Protein AF-A0A7R9QGQ4-F1 (afdb_monomer_lite)

InterPro domains:
  IPR000536 Nuclear hormone receptor, ligand-binding domain [PS51843] (45-162)
  IPR035500 Nuclear hormone receptor-like domain superfamily [G3DSA:1.10.565.10] (39-141)
  IPR035500 Nuclear hormone receptor-like domain superfamily [SSF48508] (63-158)

Radius of gyration: 20.24 Å; chains: 1; bounding box: 54×37×53 Å

pLDDT: mean 76.8, std 21.7, range [33.09, 97.38]

Sequence (162 aa):
MIAELENYSTFKSNAKSEDNNSLSDNMTIIPIFRELNDYNGLNELESNRINELMSASHVFSAQLTQNTRHIKSLEEWMRHSVELNEKSIKDMASFITKLNGFTNICPDDQLALFKYGYNELTCIYYCKYYIRESDCFLVPLLKAIILFNPNRPNLSHKLNVK

Secondary structure (DSSP, 8-state):
--TTSGGGSSTTS------------------S---GGG-SS--HHHHHHHHHHHHHHGGGGS-----GGG--SHHHHHHHHHHHHHHHHHHHHHHHHT-HHHHTS-HHHHHHHHHHHHHHHHHHHHHTTT-TT--TTHHHHHHHHHHT-TT-TT-S-GGG--

Organism: NCBI:txid334625

Structure (mmCIF, N/CA/C/O backbone):
data_AF-A0A7R9QGQ4-F1
#
_entry.id   AF-A0A7R9QGQ4-F1
#
loop_
_atom_site.group_PDB
_atom_site.id
_atom_site.type_symbol
_atom_site.label_atom_id
_atom_site.label_alt_id
_atom_site.label_comp_id
_atom_site.label_asym_id
_atom_site.label_entity_id
_atom_site.label_seq_id
_ato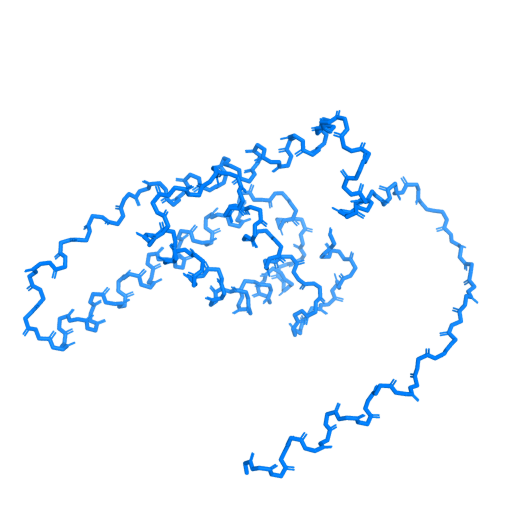m_site.pdbx_PDB_ins_code
_atom_site.Cartn_x
_atom_site.Cartn_y
_atom_site.Cartn_z
_atom_site.occupancy
_atom_site.B_iso_or_equiv
_atom_site.auth_seq_id
_atom_site.auth_comp_id
_atom_site.auth_asym_id
_atom_site.auth_atom_id
_atom_site.pdbx_PDB_model_num
ATOM 1 N N . MET A 1 1 ? -21.445 0.508 -23.584 1.00 43.88 1 MET A N 1
ATOM 2 C CA . MET A 1 1 ? -20.403 1.172 -22.771 1.00 43.88 1 MET A CA 1
ATOM 3 C C . MET A 1 1 ? -20.750 2.599 -22.343 1.00 43.88 1 MET A C 1
ATOM 5 O O . MET A 1 1 ? -20.309 2.986 -21.277 1.00 43.88 1 MET A O 1
ATOM 9 N N . ILE A 1 2 ? -21.559 3.371 -23.088 1.00 39.88 2 ILE A N 1
ATOM 10 C CA . ILE A 1 2 ? -22.099 4.663 -22.596 1.00 39.88 2 ILE A CA 1
ATOM 11 C C . ILE A 1 2 ? -23.420 4.477 -21.809 1.00 39.88 2 ILE A C 1
ATOM 13 O O . ILE A 1 2 ? -23.728 5.266 -20.929 1.00 39.88 2 ILE A O 1
ATOM 17 N N . ALA A 1 3 ? -24.140 3.368 -22.019 1.00 40.41 3 ALA A N 1
ATOM 18 C CA . ALA A 1 3 ? -25.407 3.065 -21.338 1.00 40.41 3 ALA A CA 1
ATOM 19 C C . ALA A 1 3 ? -25.284 2.520 -19.892 1.00 40.41 3 ALA A C 1
ATOM 21 O O . ALA A 1 3 ? -26.296 2.298 -19.242 1.00 40.41 3 ALA A O 1
ATOM 22 N N . GLU A 1 4 ? -24.072 2.304 -19.367 1.00 40.97 4 GLU A N 1
ATOM 23 C CA . GLU A 1 4 ? -23.862 1.819 -17.985 1.00 40.97 4 GLU A CA 1
ATOM 24 C C . GLU A 1 4 ? -23.568 2.949 -16.982 1.00 40.97 4 GLU A C 1
ATOM 26 O O . GLU A 1 4 ? -23.523 2.708 -15.778 1.00 40.97 4 GLU A O 1
ATOM 31 N N . LEU A 1 5 ? -23.418 4.196 -17.447 1.00 36.28 5 LEU A N 1
ATOM 32 C CA . LEU A 1 5 ? -23.108 5.348 -16.590 1.00 36.28 5 LEU A CA 1
ATOM 33 C C . LEU A 1 5 ? -24.348 6.087 -16.059 1.00 36.28 5 LEU A C 1
ATOM 35 O O . LEU A 1 5 ? -24.228 6.877 -15.125 1.00 36.28 5 LEU A O 1
ATOM 39 N N . GLU A 1 6 ? -25.545 5.808 -16.582 1.00 35.97 6 GLU A N 1
ATOM 40 C CA . GLU A 1 6 ? -26.780 6.484 -16.148 1.00 35.97 6 GLU A CA 1
ATOM 41 C C . GLU A 1 6 ? -27.438 5.847 -14.911 1.00 35.97 6 GLU A C 1
ATOM 43 O O . GLU A 1 6 ? -28.290 6.468 -14.284 1.00 35.97 6 GLU A O 1
ATOM 48 N N . ASN A 1 7 ? -26.991 4.661 -14.480 1.00 40.44 7 ASN A N 1
ATOM 49 C CA . ASN A 1 7 ? -27.574 3.948 -13.334 1.00 40.44 7 ASN A CA 1
ATOM 50 C C . ASN A 1 7 ? -26.947 4.312 -11.970 1.00 40.44 7 ASN A C 1
ATOM 52 O O . ASN A 1 7 ? -27.388 3.830 -10.929 1.00 40.44 7 ASN A O 1
ATOM 56 N N . TYR A 1 8 ? -25.917 5.167 -11.947 1.00 33.09 8 TYR A N 1
ATOM 57 C CA . TYR A 1 8 ? -25.214 5.551 -10.712 1.00 33.09 8 TYR A CA 1
ATOM 58 C C . TYR A 1 8 ? -25.838 6.761 -9.990 1.00 33.09 8 TYR A C 1
ATOM 60 O O . TYR A 1 8 ? -25.501 7.044 -8.840 1.00 33.09 8 TYR A O 1
ATOM 68 N N . SER A 1 9 ? -26.760 7.482 -10.636 1.00 35.00 9 SER A N 1
ATOM 69 C CA . SER A 1 9 ? -27.374 8.706 -10.098 1.00 35.00 9 SER A CA 1
ATOM 70 C C . SER A 1 9 ? -28.607 8.447 -9.219 1.00 35.00 9 SER A C 1
ATOM 72 O O . SER A 1 9 ? -29.001 9.320 -8.448 1.00 35.00 9 SER A O 1
ATOM 74 N N . THR A 1 10 ? -29.185 7.242 -9.260 1.00 37.56 10 THR A N 1
ATOM 75 C CA . THR A 1 10 ? -30.448 6.916 -8.568 1.00 37.56 10 THR A CA 1
ATOM 76 C C . THR A 1 10 ? -30.262 6.302 -7.175 1.00 37.56 10 THR A C 1
ATOM 78 O O . THR A 1 10 ? -31.231 6.139 -6.440 1.00 37.56 10 THR A O 1
ATOM 81 N N . PHE A 1 11 ? -29.028 6.000 -6.755 1.00 34.91 11 PHE A N 1
ATOM 82 C CA . PHE A 1 11 ? -28.768 5.327 -5.470 1.00 34.91 11 PHE A CA 1
ATOM 83 C C . PHE A 1 11 ? -28.645 6.280 -4.265 1.00 34.91 11 PHE A C 1
ATOM 85 O O . PHE A 1 11 ? -28.412 5.844 -3.141 1.00 34.91 11 PHE A O 1
ATOM 92 N N . LYS A 1 12 ? -28.788 7.597 -4.472 1.00 35.69 12 LYS A N 1
ATOM 93 C CA . LYS A 1 12 ? -28.487 8.609 -3.444 1.00 35.69 12 LYS A CA 1
ATOM 94 C C . LYS A 1 12 ? -29.690 9.144 -2.664 1.00 35.69 12 LYS A C 1
ATOM 96 O O . LYS A 1 12 ? -29.528 10.088 -1.898 1.00 35.69 12 LYS A O 1
ATOM 101 N N . SER A 1 13 ? -30.878 8.561 -2.813 1.00 40.88 13 SER A N 1
ATOM 102 C CA . SER A 1 13 ? -32.097 9.110 -2.206 1.00 40.88 13 SER A CA 1
ATOM 103 C C . SER A 1 13 ? -32.923 8.096 -1.422 1.00 40.88 13 SER A C 1
ATOM 105 O O . SER A 1 13 ? -34.133 8.091 -1.585 1.00 40.88 13 SER A O 1
ATOM 107 N N . ASN A 1 14 ? -32.305 7.247 -0.593 1.00 38.66 14 ASN A N 1
ATOM 108 C CA . ASN A 1 14 ? -33.003 6.526 0.483 1.00 38.66 14 ASN A CA 1
ATOM 109 C C . ASN A 1 14 ? -32.007 6.007 1.534 1.00 38.66 14 ASN A C 1
ATOM 111 O O . ASN A 1 14 ? -31.660 4.833 1.562 1.00 38.66 14 ASN A O 1
ATOM 115 N N . ALA A 1 15 ? -31.542 6.897 2.410 1.00 36.78 15 ALA A N 1
ATOM 116 C CA . ALA A 1 15 ? -30.936 6.517 3.684 1.00 36.78 15 ALA A CA 1
ATOM 117 C C . ALA A 1 15 ? -31.512 7.433 4.770 1.00 36.78 15 ALA A C 1
ATOM 119 O O . ALA A 1 15 ? -30.923 8.439 5.161 1.00 36.78 15 ALA A O 1
ATOM 120 N N . LYS A 1 16 ? -32.742 7.112 5.170 1.00 43.19 16 LYS A N 1
ATOM 121 C CA . LYS A 1 16 ? -33.341 7.524 6.439 1.00 43.19 16 LYS A CA 1
ATOM 122 C C . LYS A 1 16 ? -33.464 6.285 7.320 1.00 43.19 16 LYS A C 1
ATOM 124 O O . LYS A 1 16 ? -33.671 5.200 6.785 1.00 43.19 16 LYS A O 1
ATOM 129 N N . SER A 1 17 ? -33.497 6.557 8.625 1.00 42.31 17 SER A N 1
ATOM 130 C CA . SER A 1 17 ? -33.750 5.642 9.747 1.00 42.31 17 SER A CA 1
ATOM 131 C C . SER A 1 17 ? -32.501 4.860 10.184 1.00 42.31 17 SER A C 1
ATOM 133 O O . SER A 1 17 ? -31.687 4.472 9.357 1.00 42.31 17 SER A O 1
ATOM 135 N N . GLU A 1 18 ? -32.220 4.655 11.468 1.00 40.00 18 GLU A N 1
ATOM 136 C CA . GLU A 1 18 ? -32.918 4.978 12.715 1.00 40.00 18 GLU A CA 1
ATOM 137 C C . GLU A 1 18 ? -31.895 4.788 13.844 1.00 40.00 18 GLU A C 1
ATOM 139 O O . GLU A 1 18 ? -31.122 3.828 13.830 1.00 40.00 18 GLU A O 1
ATOM 144 N N . ASP A 1 19 ? -31.902 5.693 14.819 1.00 48.94 19 ASP A N 1
ATOM 145 C CA . ASP A 1 19 ? -31.322 5.445 16.136 1.00 48.94 19 ASP A CA 1
ATOM 146 C C . ASP A 1 19 ? -32.118 4.347 16.849 1.00 48.94 19 ASP A C 1
ATOM 148 O O . ASP A 1 19 ? -33.346 4.356 16.775 1.00 48.94 19 ASP A O 1
ATOM 152 N N . ASN A 1 20 ? -31.428 3.451 17.572 1.00 44.38 20 ASN A N 1
ATOM 153 C CA . ASN A 1 20 ? -31.806 3.006 18.924 1.00 44.38 20 ASN A CA 1
ATOM 154 C C . ASN A 1 20 ? -30.751 2.062 19.551 1.00 44.38 20 ASN A C 1
ATOM 156 O O . ASN A 1 20 ? -30.585 0.927 19.116 1.00 44.38 20 ASN A O 1
ATOM 160 N N . ASN A 1 21 ? -30.104 2.570 20.612 1.00 47.44 21 ASN A N 1
ATOM 161 C CA . ASN A 1 21 ? -29.659 1.929 21.869 1.00 47.44 21 ASN A CA 1
ATOM 162 C C . ASN A 1 21 ? -29.023 0.521 21.840 1.00 47.44 21 ASN A C 1
ATOM 164 O O . ASN A 1 21 ? -29.660 -0.470 21.515 1.00 47.44 21 ASN A O 1
ATOM 168 N N . SER A 1 22 ? -27.737 0.361 22.169 1.00 53.28 22 SER A N 1
ATOM 169 C CA . SER A 1 22 ? -27.048 0.505 23.474 1.00 53.28 22 SER A CA 1
ATOM 170 C C . SER A 1 22 ? -26.739 -0.870 24.076 1.00 53.28 22 SER A C 1
ATOM 172 O O . SER A 1 22 ? -27.608 -1.502 24.671 1.00 53.28 22 SER A O 1
ATOM 174 N N . LEU A 1 23 ? -25.477 -1.290 24.012 1.00 43.94 23 LEU A N 1
ATOM 175 C CA . LEU A 1 23 ? -24.876 -2.058 25.096 1.00 43.94 23 LEU A CA 1
ATOM 176 C C . LEU A 1 23 ? -23.383 -1.748 25.155 1.00 43.94 23 LEU A C 1
ATOM 178 O O . LEU A 1 23 ? -22.695 -1.688 24.141 1.00 43.94 23 LEU A O 1
ATOM 182 N N . SER A 1 24 ? -22.953 -1.458 26.374 1.00 51.38 24 SER A N 1
ATOM 183 C CA . SER A 1 24 ? -21.642 -0.978 26.763 1.00 51.38 24 SER A CA 1
ATOM 184 C C . SER A 1 24 ? -20.527 -1.945 26.389 1.00 51.38 24 SER A C 1
ATOM 186 O O . SER A 1 24 ? -20.507 -3.076 26.869 1.00 51.38 24 SER A O 1
ATOM 188 N N . ASP A 1 25 ? -19.531 -1.427 25.687 1.00 42.81 25 ASP A N 1
ATOM 189 C CA . ASP A 1 25 ? -18.150 -1.666 26.071 1.00 42.81 25 ASP A CA 1
ATOM 190 C C . ASP A 1 25 ? -17.379 -0.372 25.812 1.00 42.81 25 ASP A C 1
ATOM 192 O O . ASP A 1 25 ? -17.548 0.257 24.765 1.00 42.81 25 ASP A O 1
ATOM 196 N N . ASN A 1 26 ? -16.599 0.079 26.795 1.00 46.22 26 ASN A N 1
ATOM 197 C CA . ASN A 1 26 ? -15.843 1.335 26.761 1.00 46.22 26 ASN A CA 1
ATOM 198 C C . ASN A 1 26 ? -14.653 1.244 25.788 1.00 46.22 26 ASN A C 1
ATOM 200 O O . ASN A 1 26 ? -13.503 1.470 26.162 1.00 46.22 26 ASN A O 1
ATOM 204 N N . MET A 1 27 ? -14.905 0.919 24.521 1.00 38.47 27 MET A N 1
ATOM 205 C CA . MET A 1 27 ? -13.981 1.257 23.454 1.00 38.47 27 MET A CA 1
ATOM 206 C C . MET A 1 27 ? -14.138 2.746 23.203 1.00 38.47 27 MET A C 1
ATOM 208 O O . MET A 1 27 ? -15.086 3.193 22.561 1.00 38.47 27 MET A O 1
ATOM 212 N N . THR A 1 28 ? -13.210 3.531 23.740 1.00 40.78 28 THR A N 1
ATOM 213 C CA . THR A 1 28 ? -13.033 4.923 23.345 1.00 40.78 28 THR A CA 1
ATOM 214 C C . THR A 1 28 ? -12.695 4.918 21.857 1.00 40.78 28 THR A C 1
ATOM 216 O O . THR A 1 28 ? -11.539 4.755 21.471 1.00 40.78 28 THR A O 1
ATOM 219 N N . ILE A 1 29 ? -13.717 5.017 21.006 1.00 47.47 29 ILE A N 1
ATOM 220 C CA . ILE A 1 29 ? -13.551 5.176 19.565 1.00 47.47 29 ILE A CA 1
ATOM 221 C C . ILE A 1 29 ? -12.960 6.570 19.388 1.00 47.47 29 ILE A C 1
ATOM 223 O O . ILE A 1 29 ? -13.678 7.567 19.380 1.00 47.47 29 ILE A O 1
ATOM 227 N N . ILE A 1 30 ? -11.632 6.652 19.338 1.00 49.44 30 ILE A N 1
ATOM 228 C CA . ILE A 1 30 ? -10.938 7.897 19.035 1.00 49.44 30 ILE A CA 1
ATOM 229 C C . ILE A 1 30 ? -11.124 8.122 17.533 1.00 49.44 30 ILE A C 1
ATOM 231 O O . ILE A 1 30 ? -10.651 7.307 16.739 1.00 49.44 30 ILE A O 1
ATOM 235 N N . PRO A 1 31 ? -11.835 9.183 17.117 1.00 47.81 31 PRO A N 1
ATOM 236 C CA . PRO A 1 31 ? -12.007 9.466 15.704 1.00 47.81 31 PRO A CA 1
ATOM 237 C C . PRO A 1 31 ? -10.639 9.774 15.092 1.00 47.81 31 PRO A C 1
ATOM 239 O O . PRO A 1 31 ? -9.931 10.660 15.565 1.00 47.81 31 PRO A O 1
ATOM 242 N N . ILE A 1 32 ? -10.293 9.050 14.025 1.00 47.44 32 ILE A N 1
ATOM 243 C CA . ILE A 1 32 ? -9.041 9.211 13.260 1.00 47.44 32 ILE A CA 1
ATOM 244 C C . ILE A 1 32 ? -8.950 10.600 12.605 1.00 47.44 32 ILE A C 1
ATOM 246 O O . ILE A 1 32 ? -7.872 11.053 12.237 1.00 47.44 32 ILE A O 1
ATOM 250 N N . PHE A 1 33 ? -10.075 11.311 12.512 1.00 42.34 33 PHE A N 1
ATOM 251 C CA . PHE A 1 33 ? -10.161 12.650 11.948 1.00 42.34 33 PHE A CA 1
ATOM 252 C C . PHE A 1 33 ? -10.777 13.605 12.978 1.00 42.34 33 PHE A C 1
ATOM 254 O O . PHE A 1 33 ? -11.998 13.685 13.106 1.00 42.34 33 PHE A O 1
ATOM 261 N N . ARG A 1 34 ? -9.930 14.310 13.737 1.00 45.03 34 ARG A N 1
ATOM 262 C CA . ARG A 1 34 ? -10.321 15.520 14.481 1.00 45.03 34 ARG A CA 1
ATOM 263 C C . ARG A 1 34 ? -10.116 16.748 13.592 1.00 45.03 34 ARG A C 1
ATOM 265 O O . ARG A 1 34 ? -9.245 16.736 12.722 1.00 45.03 34 ARG A O 1
ATOM 272 N N . GLU A 1 35 ? -10.913 17.796 13.795 1.00 43.38 35 GLU A N 1
ATOM 273 C CA . GLU A 1 35 ? -10.720 19.077 13.107 1.00 43.38 35 GLU A CA 1
ATOM 274 C C . GLU A 1 35 ? -9.313 19.629 13.411 1.00 43.38 35 GLU A C 1
ATOM 276 O O . GLU A 1 35 ? -8.888 19.692 14.563 1.00 43.38 35 GLU A O 1
ATOM 281 N N . LEU A 1 36 ? -8.567 19.998 12.362 1.00 42.44 36 LEU A N 1
ATOM 282 C CA . LEU A 1 36 ? -7.125 20.302 12.404 1.00 42.44 36 LEU A CA 1
ATOM 283 C C . LEU A 1 36 ? -6.728 21.469 13.329 1.00 42.44 36 LEU A C 1
ATOM 285 O O . LEU A 1 36 ? -5.549 21.607 13.648 1.00 42.44 36 LEU A O 1
ATOM 289 N N . ASN A 1 37 ? -7.678 22.298 13.763 1.00 40.94 37 ASN A N 1
ATOM 290 C CA . ASN A 1 37 ? -7.399 23.510 14.536 1.00 40.94 37 ASN A CA 1
ATOM 291 C C . ASN A 1 37 ? -7.032 23.248 16.011 1.00 40.94 37 ASN A C 1
ATOM 293 O O . ASN A 1 37 ? -6.484 24.144 16.646 1.00 40.94 37 ASN A O 1
ATOM 297 N N . ASP A 1 38 ? -7.259 22.033 16.528 1.00 48.47 38 ASP A N 1
ATOM 298 C CA . ASP A 1 38 ? -7.012 21.668 17.937 1.00 48.47 38 ASP A CA 1
ATOM 299 C C . ASP A 1 38 ? -5.768 20.774 18.156 1.00 48.47 38 ASP A C 1
ATOM 301 O O . ASP A 1 38 ? -5.555 20.242 19.251 1.00 48.47 38 ASP A O 1
ATOM 305 N N . TYR A 1 39 ? -4.917 20.574 17.140 1.00 55.72 39 TYR A N 1
ATOM 306 C CA . TYR A 1 39 ? -3.736 19.705 17.262 1.00 55.72 39 TYR A CA 1
ATOM 307 C C . TYR A 1 39 ? -2.582 20.383 18.029 1.00 55.72 39 TYR A C 1
ATOM 309 O O . TYR A 1 39 ? -1.625 20.889 17.443 1.00 55.72 39 TYR A O 1
ATOM 317 N N . ASN A 1 40 ? -2.615 20.317 19.364 1.00 62.56 40 ASN A N 1
ATOM 318 C CA . ASN A 1 40 ? -1.457 20.576 20.238 1.00 62.56 40 ASN A CA 1
ATOM 319 C C . ASN A 1 40 ? -0.451 19.402 20.208 1.00 62.56 40 ASN A C 1
ATOM 321 O O . ASN A 1 40 ? -0.066 18.860 21.244 1.00 62.56 40 ASN A O 1
ATOM 325 N N . GLY A 1 41 ? -0.035 18.991 19.009 1.00 79.06 41 GLY A N 1
ATOM 326 C CA . GLY A 1 41 ? 0.842 17.840 18.800 1.00 79.06 41 GLY A CA 1
ATOM 327 C C . GLY A 1 41 ? 0.127 16.486 18.856 1.00 79.06 41 GLY A C 1
ATOM 328 O O . GLY A 1 41 ? -1.075 16.392 19.089 1.00 79.06 41 GLY A O 1
ATOM 329 N N . LEU A 1 42 ? 0.894 15.430 18.583 1.00 82.56 42 LEU A N 1
ATOM 330 C CA . LEU A 1 42 ? 0.418 14.049 18.596 1.00 82.56 42 LEU A CA 1
ATOM 331 C C . LEU A 1 42 ? 0.336 13.545 20.036 1.00 82.56 42 LEU A C 1
ATOM 333 O O . LEU A 1 42 ? 1.275 13.727 20.815 1.00 82.56 42 LEU A O 1
ATOM 337 N N . ASN A 1 43 ? -0.746 12.855 20.383 1.00 88.69 43 ASN A N 1
ATOM 338 C CA . ASN A 1 43 ? -0.790 12.112 21.638 1.00 88.69 43 ASN A CA 1
ATOM 339 C C . ASN A 1 43 ? 0.123 10.868 21.575 1.00 88.69 43 ASN A C 1
ATOM 341 O O . ASN A 1 43 ? 0.691 10.527 20.533 1.00 88.69 43 ASN A O 1
ATOM 345 N N . GLU A 1 44 ? 0.283 10.179 22.706 1.00 89.38 44 GLU A N 1
ATOM 346 C CA . GLU A 1 44 ? 1.158 9.004 22.806 1.00 89.38 44 GLU A CA 1
ATOM 347 C C . GLU A 1 44 ? 0.742 7.882 21.842 1.00 89.38 44 GLU A C 1
ATOM 349 O O . GLU A 1 44 ? 1.584 7.304 21.155 1.00 89.38 44 GLU A O 1
ATOM 354 N N . LEU A 1 45 ? -0.561 7.610 21.729 1.00 89.62 45 LEU A N 1
ATOM 355 C CA . LEU A 1 45 ? -1.081 6.582 20.831 1.00 89.62 45 LEU A CA 1
ATOM 356 C C . LEU A 1 45 ? -0.795 6.927 19.364 1.00 89.62 45 LEU A C 1
ATOM 358 O O . LEU A 1 45 ? -0.295 6.082 18.626 1.00 89.62 45 LEU A O 1
ATOM 362 N N . GLU A 1 46 ? -1.077 8.159 18.943 1.00 88.69 46 GLU A N 1
ATOM 363 C CA . GLU A 1 46 ? -0.813 8.638 17.580 1.00 88.69 46 GLU A CA 1
ATOM 364 C C . GLU A 1 46 ? 0.681 8.596 17.247 1.00 88.69 46 GLU A C 1
ATOM 366 O O . GLU A 1 46 ? 1.068 8.119 16.180 1.00 88.69 46 GLU A O 1
ATOM 371 N N . SER A 1 47 ? 1.526 9.021 18.189 1.00 89.00 47 SER A N 1
ATOM 372 C CA . SER A 1 47 ? 2.985 8.953 18.061 1.00 89.00 47 SER A CA 1
ATOM 373 C C . SER A 1 47 ? 3.460 7.510 17.894 1.00 89.00 47 SER A C 1
ATOM 375 O O . SER A 1 47 ? 4.270 7.219 17.013 1.00 89.00 47 SER A O 1
ATOM 377 N N . ASN A 1 48 ? 2.906 6.580 18.675 1.00 90.38 48 ASN A N 1
ATOM 378 C CA . ASN A 1 48 ? 3.208 5.155 18.560 1.00 90.38 48 ASN A CA 1
ATOM 379 C C . ASN A 1 48 ? 2.770 4.581 17.205 1.00 90.38 48 ASN A C 1
ATOM 381 O O . ASN A 1 48 ? 3.528 3.826 16.597 1.00 90.38 48 ASN A O 1
ATOM 385 N N . ARG A 1 49 ? 1.601 4.979 16.684 1.00 91.62 49 ARG A N 1
ATOM 386 C CA . ARG A 1 49 ? 1.125 4.564 15.350 1.00 91.62 49 ARG A CA 1
ATOM 387 C C . ARG A 1 49 ? 1.983 5.114 14.220 1.00 91.62 49 ARG A C 1
ATOM 389 O O . ARG A 1 49 ? 2.289 4.391 13.275 1.00 91.62 49 ARG A O 1
ATOM 396 N N . ILE A 1 50 ? 2.412 6.368 14.317 1.00 90.44 50 ILE A N 1
ATOM 397 C CA . ILE A 1 50 ? 3.318 6.958 13.329 1.00 90.44 50 ILE A CA 1
ATOM 398 C C . ILE A 1 50 ? 4.678 6.258 13.379 1.00 90.44 50 ILE A C 1
ATOM 400 O O . ILE A 1 50 ? 5.193 5.871 12.333 1.00 90.44 50 ILE A O 1
ATOM 404 N N . ASN A 1 51 ? 5.227 6.006 14.568 1.00 89.50 51 ASN A N 1
ATOM 405 C CA . ASN A 1 51 ? 6.484 5.270 14.722 1.00 89.50 51 ASN A CA 1
ATOM 406 C C . ASN A 1 51 ? 6.396 3.844 14.159 1.00 89.50 51 ASN A C 1
ATOM 408 O O . ASN A 1 51 ? 7.311 3.397 13.467 1.00 89.50 51 ASN A O 1
ATOM 412 N N . GLU A 1 52 ? 5.283 3.149 14.397 1.00 94.25 52 GLU A N 1
ATOM 413 C CA . GLU A 1 52 ? 4.978 1.848 13.797 1.00 94.25 52 GLU A CA 1
ATOM 414 C C . GLU A 1 52 ? 4.978 1.924 12.261 1.00 94.25 52 GLU A C 1
ATOM 416 O O . GLU A 1 52 ? 5.692 1.162 11.607 1.00 94.25 52 GLU A O 1
ATOM 421 N N . LEU A 1 53 ? 4.249 2.880 11.674 1.00 92.44 53 LEU A N 1
ATOM 422 C CA . LEU A 1 53 ? 4.177 3.073 10.220 1.00 92.44 53 LEU A CA 1
ATOM 423 C C . LEU A 1 53 ? 5.533 3.413 9.596 1.00 92.44 53 LEU A C 1
ATOM 425 O O . LEU A 1 53 ? 5.872 2.902 8.522 1.00 92.44 53 LEU A O 1
ATOM 429 N N . MET A 1 54 ? 6.314 4.264 10.260 1.00 89.62 54 MET A N 1
ATOM 430 C CA . MET A 1 54 ? 7.664 4.630 9.834 1.00 89.62 54 MET A CA 1
ATOM 431 C C . MET A 1 54 ? 8.592 3.414 9.876 1.00 89.62 54 MET A C 1
ATOM 433 O O . MET A 1 54 ? 9.254 3.108 8.882 1.00 89.62 54 MET A O 1
ATOM 437 N N . SER A 1 55 ? 8.560 2.666 10.983 1.00 91.69 55 SER A N 1
ATOM 438 C CA . SER A 1 55 ? 9.324 1.430 11.163 1.00 91.69 55 SER A CA 1
ATOM 439 C C . SER A 1 55 ? 8.983 0.387 10.093 1.00 91.69 55 SER A C 1
ATOM 441 O O . SER A 1 55 ? 9.867 -0.161 9.425 1.00 91.69 55 SER A O 1
ATOM 443 N N . ALA A 1 56 ? 7.688 0.166 9.853 1.00 93.81 56 ALA A N 1
ATOM 444 C CA . ALA A 1 56 ? 7.202 -0.730 8.813 1.00 93.81 56 ALA A CA 1
ATOM 445 C C . ALA A 1 56 ? 7.658 -0.277 7.420 1.00 93.81 56 ALA A C 1
ATOM 447 O O . ALA A 1 56 ? 8.093 -1.096 6.611 1.00 93.81 56 ALA A O 1
ATOM 448 N N . SER A 1 57 ? 7.633 1.029 7.145 1.00 90.75 57 SER A N 1
ATOM 449 C CA . SER A 1 57 ? 7.997 1.593 5.840 1.00 90.75 57 SER A CA 1
ATOM 450 C C . SER A 1 57 ? 9.470 1.419 5.471 1.00 90.75 57 SER A C 1
ATOM 452 O O . SER A 1 57 ? 9.806 1.513 4.287 1.00 90.75 57 SER A O 1
ATOM 454 N N . HIS A 1 58 ? 10.352 1.103 6.424 1.00 89.75 58 HIS A N 1
ATOM 455 C CA . HIS A 1 58 ? 11.751 0.799 6.119 1.00 89.75 58 HIS A CA 1
ATOM 456 C C . HIS A 1 58 ? 11.936 -0.440 5.238 1.00 89.75 58 HIS A C 1
ATOM 458 O O . HIS A 1 58 ? 12.988 -0.560 4.614 1.00 89.75 58 HIS A O 1
ATOM 464 N N . VAL A 1 59 ? 10.939 -1.320 5.081 1.00 90.06 59 VAL A N 1
ATOM 465 C CA . VAL A 1 59 ? 11.033 -2.422 4.096 1.00 90.06 59 VAL A CA 1
ATOM 466 C C . VAL A 1 59 ? 11.235 -1.906 2.666 1.00 90.06 59 VAL A C 1
ATOM 468 O 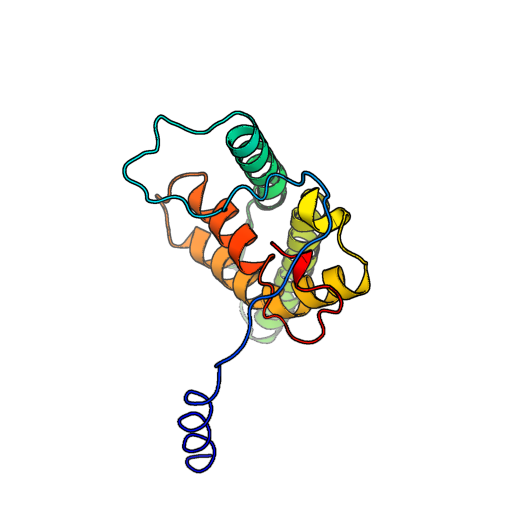O . VAL A 1 59 ? 11.876 -2.555 1.849 1.00 90.06 59 VAL A O 1
ATOM 471 N N . PHE A 1 60 ? 10.777 -0.682 2.392 1.00 85.62 60 PHE A N 1
ATOM 472 C CA . PHE A 1 60 ? 10.920 0.003 1.109 1.00 85.62 60 PHE A CA 1
ATOM 473 C C . PHE A 1 60 ? 12.220 0.816 0.983 1.00 85.62 60 PHE A C 1
ATOM 475 O O . PHE A 1 60 ? 12.389 1.545 0.007 1.00 85.62 60 PHE A O 1
ATOM 482 N N . SER A 1 61 ? 13.103 0.772 1.987 1.00 77.06 61 SER A N 1
ATOM 483 C CA . SER A 1 61 ? 14.366 1.529 1.992 1.00 77.06 61 SER A CA 1
ATOM 484 C C . SER A 1 61 ? 15.454 0.887 1.138 1.00 77.06 61 SER A C 1
ATOM 486 O O . SER A 1 61 ? 16.371 1.589 0.710 1.00 77.06 61 SER A O 1
ATOM 488 N N . ALA A 1 62 ? 15.332 -0.414 0.846 1.00 70.94 62 ALA A N 1
ATOM 489 C CA . ALA A 1 62 ? 16.156 -1.067 -0.155 1.00 70.94 62 ALA A CA 1
ATOM 490 C C . ALA A 1 62 ? 15.939 -0.332 -1.478 1.00 70.94 62 ALA A C 1
ATOM 492 O O . ALA A 1 62 ? 14.864 -0.413 -2.078 1.00 70.94 62 ALA A O 1
ATOM 493 N N . GLN A 1 63 ? 16.944 0.443 -1.891 1.00 63.94 63 GLN A N 1
ATOM 494 C CA . GLN A 1 63 ? 16.905 1.133 -3.164 1.00 63.94 63 GLN A CA 1
ATOM 495 C C . GLN A 1 63 ? 16.611 0.088 -4.234 1.00 63.94 63 GLN A C 1
ATOM 497 O O . GLN A 1 63 ? 17.318 -0.913 -4.355 1.00 63.94 63 GLN A O 1
ATOM 502 N N . LEU A 1 64 ? 15.567 0.337 -5.019 1.00 63.69 64 LEU A N 1
ATOM 503 C CA . LEU A 1 64 ? 15.487 -0.200 -6.361 1.00 63.69 64 LEU A CA 1
ATOM 504 C C . LEU A 1 64 ? 16.691 0.386 -7.108 1.00 63.69 64 LEU A C 1
ATOM 506 O O . LEU A 1 64 ? 16.590 1.438 -7.734 1.00 63.69 64 LEU A O 1
ATOM 510 N N . THR A 1 65 ? 17.861 -0.238 -6.968 1.00 60.50 65 THR A N 1
ATOM 511 C CA . THR A 1 65 ? 19.039 0.024 -7.791 1.00 60.50 65 THR A CA 1
ATOM 512 C C . THR A 1 65 ? 18.701 -0.475 -9.185 1.00 60.50 65 THR A C 1
ATOM 514 O O . THR A 1 65 ? 19.037 -1.576 -9.609 1.00 60.50 65 THR A O 1
ATOM 517 N N . GLN A 1 66 ? 17.917 0.339 -9.881 1.00 61.53 66 GLN A N 1
ATOM 518 C CA . GLN A 1 66 ? 17.477 0.090 -11.234 1.00 61.53 66 GLN A CA 1
ATOM 519 C C . GLN A 1 66 ? 18.679 0.260 -12.154 1.00 61.53 66 GLN A C 1
ATOM 521 O O . GLN A 1 66 ? 18.945 1.342 -12.675 1.00 61.53 66 GLN A O 1
ATOM 526 N N . ASN A 1 67 ? 19.380 -0.838 -12.421 1.00 62.75 67 ASN A N 1
ATOM 527 C CA . ASN A 1 67 ? 20.213 -0.956 -13.614 1.00 62.75 67 ASN A CA 1
ATOM 528 C C . ASN A 1 67 ? 19.322 -1.130 -14.860 1.00 62.75 67 ASN A C 1
ATOM 530 O O . ASN A 1 67 ? 19.546 -2.001 -15.693 1.00 62.75 67 ASN A O 1
ATOM 534 N N . THR A 1 68 ? 18.309 -0.270 -15.018 1.00 67.31 68 THR A N 1
ATOM 535 C CA . THR A 1 68 ? 17.429 -0.215 -16.198 1.00 67.31 68 THR A CA 1
ATOM 536 C C . THR A 1 68 ? 18.160 0.302 -17.437 1.00 67.31 68 THR A C 1
ATOM 538 O O . THR A 1 68 ? 17.654 0.183 -18.548 1.00 67.31 68 THR A O 1
ATOM 541 N N . ARG A 1 69 ? 19.390 0.813 -17.273 1.00 71.25 69 ARG A N 1
ATOM 542 C CA . ARG A 1 69 ? 20.251 1.358 -18.337 1.00 71.25 69 ARG A CA 1
ATOM 543 C C . ARG A 1 69 ? 20.660 0.343 -19.419 1.00 71.25 69 ARG A C 1
ATOM 545 O O . ARG A 1 69 ? 21.321 0.735 -20.375 1.00 71.25 69 ARG A O 1
ATOM 552 N N . HIS A 1 70 ? 20.291 -0.933 -19.289 1.00 81.81 70 HIS A N 1
ATOM 553 C CA . HIS A 1 70 ? 20.718 -2.005 -20.195 1.00 81.81 70 HIS A CA 1
ATOM 554 C C . HIS A 1 70 ? 19.582 -2.797 -20.855 1.00 81.81 70 HIS A C 1
ATOM 556 O O . HIS A 1 70 ? 19.875 -3.774 -21.536 1.00 81.81 70 HIS A O 1
ATOM 562 N N . ILE A 1 71 ? 18.320 -2.387 -20.698 1.00 89.75 71 ILE A N 1
ATOM 563 C CA . ILE A 1 71 ? 17.185 -3.062 -21.344 1.00 89.75 71 ILE A CA 1
ATOM 564 C C . ILE A 1 71 ? 17.166 -2.693 -22.835 1.00 89.75 71 ILE A C 1
ATOM 566 O O . ILE A 1 71 ? 17.014 -1.522 -23.185 1.00 89.75 71 ILE A O 1
ATOM 570 N N . LYS A 1 72 ? 17.341 -3.684 -23.714 1.00 94.56 72 LYS A N 1
ATOM 571 C CA . LYS A 1 72 ? 17.455 -3.524 -25.177 1.00 94.56 72 LYS A CA 1
ATOM 572 C C . LYS A 1 72 ? 16.238 -4.037 -25.941 1.00 94.56 72 LYS A C 1
ATOM 574 O O . LYS A 1 72 ? 16.087 -3.708 -27.115 1.00 94.56 72 LYS A O 1
ATOM 579 N N . SER A 1 73 ? 15.392 -4.849 -25.310 1.00 95.56 73 SER A N 1
ATOM 580 C CA . SER A 1 73 ? 14.221 -5.450 -25.955 1.00 95.56 73 SER A CA 1
ATOM 581 C C . SER A 1 73 ? 12.966 -5.397 -25.082 1.00 95.56 73 SER A C 1
ATOM 583 O O . SER A 1 73 ? 13.031 -5.251 -23.860 1.00 95.56 73 SER A O 1
ATOM 585 N N . LEU A 1 74 ? 11.802 -5.553 -25.723 1.00 93.00 74 LEU A N 1
ATOM 586 C CA . LEU A 1 74 ? 10.516 -5.671 -25.033 1.00 93.00 74 LEU A CA 1
ATOM 587 C C . LEU A 1 74 ? 10.470 -6.910 -24.125 1.00 93.00 74 LEU A C 1
ATOM 589 O O . LEU A 1 74 ? 9.903 -6.852 -23.040 1.00 93.00 74 LEU A O 1
ATOM 593 N N . GLU A 1 75 ? 11.078 -8.022 -24.544 1.00 95.44 75 GLU A N 1
ATOM 594 C CA . GLU A 1 75 ? 11.139 -9.250 -23.744 1.00 95.44 75 GLU A CA 1
ATOM 595 C C . GLU A 1 75 ? 11.951 -9.051 -22.456 1.00 95.44 75 GLU A C 1
ATOM 597 O O . GLU A 1 75 ? 11.508 -9.443 -21.375 1.00 95.44 75 GLU A O 1
ATOM 602 N N . GLU A 1 76 ? 13.117 -8.404 -22.551 1.00 93.06 76 GLU A N 1
ATOM 603 C CA . GLU A 1 76 ? 13.928 -8.043 -21.382 1.00 93.06 76 GLU A CA 1
ATOM 604 C C . GLU A 1 76 ? 13.164 -7.105 -20.444 1.00 93.06 76 GLU A C 1
ATOM 606 O O . GLU A 1 76 ? 13.186 -7.301 -19.228 1.00 93.06 76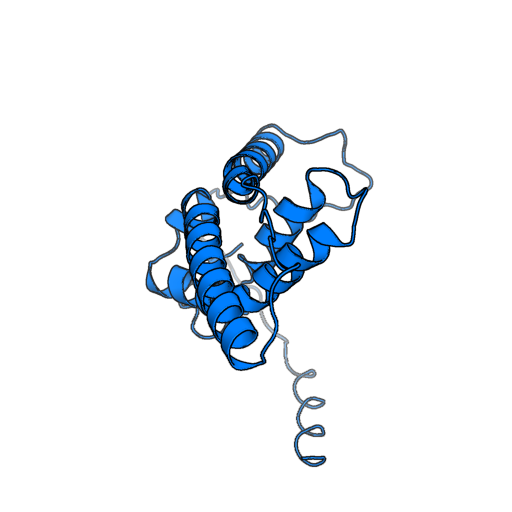 GLU A O 1
ATOM 611 N N . TRP A 1 77 ? 12.438 -6.130 -21.003 1.00 90.69 77 TRP A N 1
ATOM 612 C CA . TRP A 1 77 ? 11.588 -5.232 -20.226 1.00 90.69 77 TRP A CA 1
ATOM 613 C C . TRP A 1 77 ? 10.489 -5.993 -19.479 1.00 90.69 77 TRP A C 1
ATOM 615 O O . TRP A 1 77 ? 10.358 -5.827 -18.270 1.00 90.69 77 TRP A O 1
ATOM 625 N N . MET A 1 78 ? 9.749 -6.875 -20.161 1.00 93.00 78 MET A N 1
ATOM 626 C CA . MET A 1 78 ? 8.672 -7.661 -19.546 1.00 93.00 78 MET A CA 1
ATOM 627 C C . MET A 1 78 ? 9.189 -8.550 -18.414 1.00 93.00 78 MET A C 1
ATOM 629 O O . MET A 1 78 ? 8.587 -8.588 -17.342 1.00 93.00 78 MET A O 1
ATOM 633 N N . ARG A 1 79 ? 10.325 -9.227 -18.622 1.00 92.12 79 ARG A N 1
ATOM 634 C CA . ARG A 1 79 ? 10.970 -10.051 -17.589 1.00 92.12 79 ARG A CA 1
ATOM 635 C C . ARG A 1 79 ? 11.328 -9.217 -16.363 1.00 92.12 79 ARG A C 1
ATOM 637 O O . ARG A 1 79 ? 10.943 -9.567 -15.251 1.00 92.12 79 ARG A O 1
ATOM 644 N N . HIS A 1 80 ? 11.978 -8.076 -16.583 1.00 89.75 80 HIS A N 1
ATOM 645 C CA . HIS A 1 80 ? 12.335 -7.161 -15.507 1.00 89.75 80 HIS A CA 1
ATOM 646 C C . HIS A 1 80 ? 11.096 -6.624 -14.772 1.00 89.75 80 HIS A C 1
ATOM 648 O O . HIS A 1 80 ? 11.077 -6.560 -13.546 1.00 89.75 80 HIS A O 1
ATOM 654 N N . SER A 1 81 ? 10.022 -6.289 -15.493 1.00 89.00 81 SER A N 1
ATOM 655 C CA . SER A 1 81 ? 8.755 -5.860 -14.893 1.00 89.00 81 SER A CA 1
ATOM 656 C C . SER A 1 81 ? 8.124 -6.940 -14.013 1.00 89.00 81 SER A C 1
ATOM 658 O O . SER A 1 81 ? 7.585 -6.611 -12.958 1.00 89.00 81 SER A O 1
ATOM 660 N N . VAL A 1 82 ? 8.186 -8.217 -14.402 1.00 91.88 82 VAL A N 1
ATOM 661 C CA . VAL A 1 82 ? 7.690 -9.327 -13.568 1.00 91.88 82 VAL A CA 1
ATOM 662 C C . VAL A 1 82 ? 8.504 -9.446 -12.278 1.00 91.88 82 VAL A C 1
ATOM 664 O O . VAL A 1 82 ? 7.913 -9.510 -11.203 1.00 91.88 82 VAL A O 1
ATOM 667 N N . GLU A 1 83 ? 9.834 -9.386 -12.360 1.00 90.75 83 GLU A N 1
ATOM 668 C CA . GLU A 1 83 ? 10.723 -9.431 -11.187 1.00 90.75 83 GLU A CA 1
ATOM 669 C C . GLU A 1 83 ? 10.465 -8.259 -10.224 1.00 90.75 83 GLU A C 1
ATOM 671 O O . GLU A 1 83 ? 10.384 -8.439 -9.005 1.00 90.75 83 GLU A O 1
ATOM 676 N N . LEU A 1 84 ? 10.285 -7.050 -10.767 1.00 88.12 84 LEU A N 1
ATOM 677 C CA . LEU A 1 84 ? 9.946 -5.861 -9.984 1.00 88.12 84 LEU A CA 1
ATOM 678 C C . LEU A 1 84 ? 8.581 -5.989 -9.303 1.00 88.12 84 LEU A C 1
ATOM 680 O O . LEU A 1 84 ? 8.453 -5.614 -8.136 1.00 88.12 84 LEU A O 1
ATOM 684 N N . ASN A 1 85 ? 7.579 -6.524 -10.005 1.00 89.75 85 ASN A N 1
ATOM 685 C CA . ASN A 1 85 ? 6.257 -6.772 -9.433 1.00 89.75 85 ASN A CA 1
ATOM 686 C C . ASN A 1 85 ? 6.322 -7.824 -8.323 1.00 89.75 85 ASN A C 1
ATOM 688 O O . ASN A 1 85 ? 5.783 -7.601 -7.243 1.00 89.75 85 ASN A O 1
ATOM 692 N N . GLU A 1 86 ? 7.030 -8.934 -8.533 1.00 92.81 86 GLU A N 1
ATOM 693 C CA . GLU A 1 86 ? 7.200 -9.966 -7.507 1.00 92.81 86 GLU A CA 1
ATOM 694 C C . GLU A 1 86 ? 7.867 -9.398 -6.248 1.00 92.81 86 GLU A C 1
ATOM 696 O O . GLU A 1 86 ? 7.385 -9.607 -5.128 1.00 92.81 86 GLU A O 1
ATOM 701 N N . LYS A 1 87 ? 8.949 -8.628 -6.420 1.00 90.75 87 LYS A N 1
ATOM 702 C CA . LYS A 1 87 ? 9.612 -7.949 -5.304 1.00 90.75 87 LYS A CA 1
ATOM 703 C C . LYS A 1 87 ? 8.665 -6.969 -4.609 1.00 90.75 87 LYS A C 1
ATOM 705 O O . LYS A 1 87 ? 8.596 -6.966 -3.384 1.00 90.75 87 LYS A O 1
ATOM 710 N N . SER A 1 88 ? 7.924 -6.166 -5.375 1.00 90.75 88 SER A N 1
ATOM 711 C CA . SER A 1 88 ? 6.949 -5.211 -4.841 1.00 90.75 88 SER A CA 1
ATOM 712 C C . SER A 1 88 ? 5.895 -5.911 -3.983 1.00 90.75 88 SER A C 1
ATOM 714 O O . SER A 1 88 ? 5.667 -5.488 -2.853 1.00 90.75 88 SER A O 1
ATOM 716 N N . ILE A 1 89 ? 5.318 -7.020 -4.458 1.00 93.75 89 ILE A N 1
ATOM 717 C CA . ILE A 1 89 ? 4.352 -7.826 -3.696 1.00 93.75 89 ILE A CA 1
ATOM 718 C C . ILE A 1 89 ? 4.966 -8.287 -2.370 1.00 93.75 89 ILE A C 1
ATOM 720 O O . ILE A 1 89 ? 4.342 -8.125 -1.322 1.00 93.75 89 ILE A O 1
ATOM 724 N N . LYS A 1 90 ? 6.196 -8.818 -2.393 1.00 94.50 90 LYS A N 1
ATOM 725 C CA . LYS A 1 90 ? 6.902 -9.295 -1.190 1.00 94.50 90 LYS A CA 1
ATOM 726 C C . LYS A 1 90 ? 7.191 -8.172 -0.193 1.00 94.50 90 LYS A C 1
ATOM 728 O O . LYS A 1 90 ? 6.932 -8.334 0.999 1.00 94.50 90 LYS A O 1
ATOM 733 N N . ASP A 1 91 ? 7.689 -7.032 -0.664 1.00 92.75 91 ASP A N 1
ATOM 734 C CA . ASP A 1 91 ? 7.957 -5.868 0.186 1.00 92.75 91 ASP A CA 1
ATOM 735 C C . ASP A 1 91 ? 6.659 -5.338 0.810 1.00 92.75 91 ASP A C 1
ATOM 737 O O . ASP A 1 91 ? 6.626 -4.976 1.985 1.00 92.75 91 ASP A O 1
ATOM 741 N N . MET A 1 92 ? 5.575 -5.310 0.033 1.00 94.00 92 MET A N 1
ATOM 742 C CA . MET A 1 92 ? 4.279 -4.799 0.469 1.00 94.00 92 MET A CA 1
ATOM 743 C C . MET A 1 92 ? 3.606 -5.753 1.462 1.00 94.00 92 MET A C 1
ATOM 745 O O . MET A 1 92 ? 3.087 -5.294 2.474 1.00 94.00 92 MET A O 1
ATOM 749 N N . ALA A 1 93 ? 3.714 -7.068 1.256 1.00 95.12 93 ALA A N 1
ATOM 750 C CA . ALA A 1 93 ? 3.326 -8.068 2.249 1.00 95.12 93 ALA A CA 1
ATOM 751 C C . ALA A 1 93 ? 4.139 -7.915 3.551 1.00 95.12 93 ALA A C 1
ATOM 753 O O . ALA A 1 93 ? 3.572 -7.897 4.639 1.00 95.12 93 ALA A O 1
ATOM 754 N N . SER A 1 94 ? 5.456 -7.709 3.455 1.00 95.50 94 SER A N 1
ATOM 755 C CA . SER A 1 94 ? 6.309 -7.460 4.626 1.00 95.50 94 SER A CA 1
ATOM 756 C C . SER A 1 94 ? 5.913 -6.177 5.372 1.00 95.50 94 SER A C 1
ATOM 758 O O . SER A 1 94 ? 5.840 -6.171 6.601 1.00 95.50 94 SER A O 1
ATOM 760 N N . PHE A 1 95 ? 5.590 -5.103 4.641 1.00 94.94 95 PHE A N 1
ATOM 761 C CA . PHE A 1 95 ? 5.087 -3.848 5.205 1.00 94.94 95 PHE A CA 1
ATOM 762 C C . PHE A 1 95 ? 3.802 -4.059 6.012 1.00 94.94 95 PHE A C 1
ATOM 764 O O . PHE A 1 95 ? 3.763 -3.691 7.183 1.00 94.94 95 PHE A O 1
ATOM 771 N N . ILE A 1 96 ? 2.769 -4.665 5.415 1.00 95.56 96 ILE A N 1
ATOM 772 C CA . ILE A 1 96 ? 1.459 -4.798 6.073 1.00 95.56 96 ILE A CA 1
ATOM 773 C C . ILE A 1 96 ? 1.507 -5.750 7.271 1.00 95.56 96 ILE A C 1
ATOM 775 O O . ILE A 1 96 ? 0.853 -5.486 8.273 1.00 95.56 96 ILE A O 1
ATOM 779 N N . THR A 1 97 ? 2.335 -6.802 7.231 1.00 96.00 97 THR A N 1
ATOM 780 C CA . THR A 1 97 ? 2.481 -7.732 8.367 1.00 96.00 97 THR A CA 1
ATOM 781 C C . THR A 1 97 ? 3.164 -7.112 9.584 1.00 96.00 97 THR A C 1
ATOM 783 O O . THR A 1 97 ? 3.105 -7.677 10.670 1.00 96.00 97 THR A O 1
ATOM 786 N N . LYS A 1 98 ? 3.811 -5.950 9.425 1.00 96.31 98 LYS A N 1
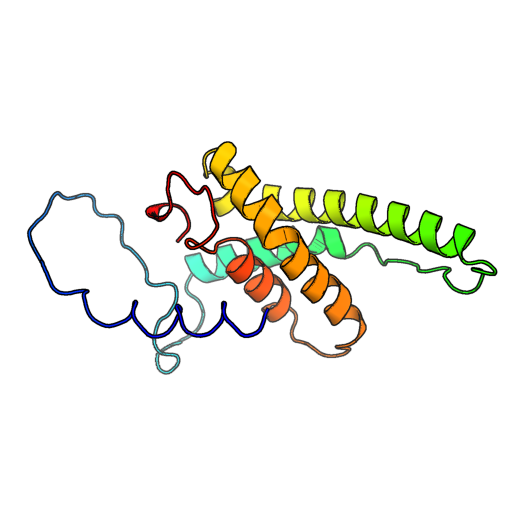ATOM 787 C CA . LYS A 1 98 ? 4.390 -5.185 10.538 1.00 96.31 98 LYS A CA 1
ATOM 788 C C . LYS A 1 98 ? 3.391 -4.240 11.206 1.00 96.31 98 LYS A C 1
ATOM 790 O O . LYS A 1 98 ? 3.745 -3.620 12.202 1.00 96.31 98 LYS A O 1
ATOM 795 N N . LEU A 1 99 ? 2.181 -4.104 10.660 1.00 96.31 99 LEU A N 1
ATOM 796 C CA . LEU A 1 99 ? 1.140 -3.244 11.211 1.00 96.31 99 LEU A CA 1
ATOM 797 C C . LEU A 1 99 ? 0.239 -4.075 12.123 1.00 96.31 99 LEU A C 1
ATOM 799 O O . LEU A 1 99 ? -0.515 -4.924 11.650 1.00 96.31 99 LEU A O 1
ATOM 803 N N . ASN A 1 100 ? 0.263 -3.788 13.421 1.00 95.25 100 ASN A N 1
ATOM 804 C CA . ASN A 1 100 ? -0.546 -4.483 14.423 1.00 95.25 100 ASN A CA 1
ATOM 805 C C . ASN A 1 100 ? -2.045 -4.402 14.103 1.00 95.25 100 ASN A C 1
ATOM 807 O O . ASN A 1 100 ? -2.788 -5.354 14.316 1.00 95.25 100 ASN A O 1
ATOM 811 N N . GLY A 1 101 ? -2.502 -3.269 13.557 1.00 93.62 101 GLY A N 1
ATOM 812 C CA . GLY A 1 101 ? -3.890 -3.123 13.110 1.00 93.62 101 GLY A CA 1
ATOM 813 C C . GLY A 1 101 ? -4.269 -4.118 12.010 1.00 93.62 101 GLY A C 1
ATOM 814 O O . GLY A 1 101 ? -5.400 -4.578 11.974 1.00 93.62 101 GLY A O 1
ATOM 815 N N . PHE A 1 102 ? -3.323 -4.498 11.146 1.00 95.69 102 PHE A N 1
ATOM 816 C CA . PHE A 1 102 ? -3.565 -5.436 10.054 1.00 95.69 102 PHE A CA 1
ATOM 817 C C . PHE A 1 102 ? -3.534 -6.887 10.536 1.00 95.69 102 PHE A C 1
ATOM 819 O O . PHE A 1 102 ? -4.422 -7.664 10.200 1.00 95.69 102 PHE A O 1
ATOM 826 N N . THR A 1 103 ? -2.550 -7.252 11.363 1.00 96.31 103 THR A N 1
ATOM 827 C CA . THR A 1 103 ? -2.393 -8.628 11.866 1.00 96.31 103 THR A CA 1
ATOM 828 C C . THR A 1 103 ? -3.526 -9.068 12.794 1.00 96.31 103 THR A C 1
ATOM 830 O O . THR A 1 103 ? -3.781 -10.265 12.903 1.00 96.31 103 THR A O 1
ATOM 833 N N . ASN A 1 104 ? -4.239 -8.120 13.407 1.00 95.06 104 ASN A N 1
ATOM 834 C CA . ASN A 1 104 ? -5.410 -8.384 14.246 1.00 95.06 104 ASN A CA 1
ATOM 835 C C . ASN A 1 104 ? -6.718 -8.584 13.454 1.00 95.06 104 ASN A C 1
ATOM 837 O O . ASN A 1 104 ? -7.725 -8.994 14.032 1.00 95.06 104 ASN A O 1
ATOM 841 N N . ILE A 1 105 ? -6.734 -8.298 12.148 1.00 94.62 105 ILE A N 1
ATOM 842 C CA . ILE A 1 105 ? -7.891 -8.541 11.272 1.00 94.62 105 ILE A CA 1
ATOM 843 C C . ILE A 1 105 ? -7.952 -10.034 10.919 1.00 94.62 105 ILE A C 1
ATOM 845 O O . ILE A 1 105 ? -6.925 -10.707 10.874 1.00 94.62 105 ILE A O 1
ATOM 849 N N . CYS A 1 106 ? -9.141 -10.584 10.654 1.00 96.12 106 CYS A N 1
ATOM 850 C CA . CYS A 1 106 ? -9.245 -11.984 10.237 1.00 96.12 106 CYS A CA 1
ATOM 851 C C . CYS A 1 106 ? -8.557 -12.230 8.869 1.00 96.12 106 CYS A C 1
ATOM 853 O O . CYS A 1 106 ? -8.541 -11.328 8.028 1.00 96.12 106 CYS A O 1
ATOM 855 N N . PRO A 1 107 ? -8.004 -13.430 8.602 1.00 96.88 107 PRO A N 1
ATOM 856 C CA . PRO A 1 107 ? -7.217 -13.687 7.388 1.00 96.88 107 PRO A CA 1
ATOM 857 C C . PRO A 1 107 ? -7.935 -13.389 6.062 1.00 96.88 107 PRO A C 1
ATOM 859 O O . PRO A 1 107 ? -7.311 -12.883 5.130 1.00 96.88 107 PRO A O 1
ATOM 862 N N . ASP A 1 108 ? -9.241 -13.650 5.976 1.00 97.38 108 ASP A N 1
ATOM 863 C CA . ASP A 1 108 ? -10.023 -13.392 4.760 1.00 97.38 108 ASP A CA 1
ATOM 864 C C . ASP A 1 108 ? -10.132 -11.889 4.461 1.00 97.38 108 ASP A C 1
ATOM 866 O O . ASP A 1 108 ? -9.950 -11.454 3.320 1.00 97.38 108 ASP A O 1
ATOM 870 N N . ASP A 1 109 ? -10.344 -11.078 5.500 1.00 97.31 109 ASP A N 1
ATOM 871 C CA . ASP A 1 109 ? -10.397 -9.621 5.380 1.00 97.31 109 ASP A CA 1
ATOM 872 C C . ASP A 1 109 ? -9.003 -9.037 5.114 1.00 97.31 109 ASP A C 1
ATOM 874 O O . ASP A 1 109 ? -8.871 -8.132 4.289 1.00 97.31 109 ASP A O 1
ATOM 878 N N . GLN A 1 110 ? -7.944 -9.588 5.725 1.00 97.19 110 GLN A N 1
ATOM 879 C CA . GLN A 1 110 ? -6.558 -9.230 5.391 1.00 97.19 110 GLN A CA 1
ATOM 880 C C . GLN A 1 110 ? -6.284 -9.450 3.896 1.00 97.19 110 GLN A C 1
ATOM 882 O O . GLN A 1 110 ? -5.761 -8.562 3.213 1.00 97.19 110 GLN A O 1
ATOM 887 N N . LEU A 1 111 ? -6.675 -10.613 3.365 1.00 97.31 111 LEU A N 1
ATOM 888 C CA . LEU A 1 111 ? -6.508 -10.943 1.953 1.00 97.31 111 LEU A CA 1
ATOM 889 C C . LEU A 1 111 ? -7.307 -9.995 1.052 1.00 97.31 111 LEU A C 1
ATOM 891 O O . LEU A 1 111 ? -6.780 -9.537 0.036 1.00 97.31 111 LEU A O 1
ATOM 895 N N . ALA A 1 112 ? -8.553 -9.676 1.413 1.00 97.38 112 ALA A N 1
ATOM 896 C CA . ALA A 1 112 ? -9.379 -8.732 0.666 1.00 97.38 112 ALA A CA 1
ATOM 897 C C . ALA A 1 112 ? -8.753 -7.328 0.641 1.00 97.38 112 ALA A C 1
ATOM 899 O O . ALA A 1 112 ? -8.589 -6.747 -0.437 1.00 97.38 112 ALA A O 1
ATOM 900 N N . LEU A 1 113 ? -8.338 -6.801 1.799 1.00 97.19 113 LEU A N 1
ATOM 901 C CA . LEU A 1 113 ? -7.680 -5.495 1.901 1.00 97.19 113 LEU A CA 1
ATOM 902 C C . LEU A 1 113 ? -6.413 -5.442 1.053 1.00 97.19 113 LEU A C 1
ATOM 904 O O . LEU A 1 113 ? -6.231 -4.501 0.278 1.00 97.19 113 LEU A O 1
ATOM 908 N N . PHE A 1 114 ? -5.570 -6.473 1.142 1.00 96.81 114 PHE A N 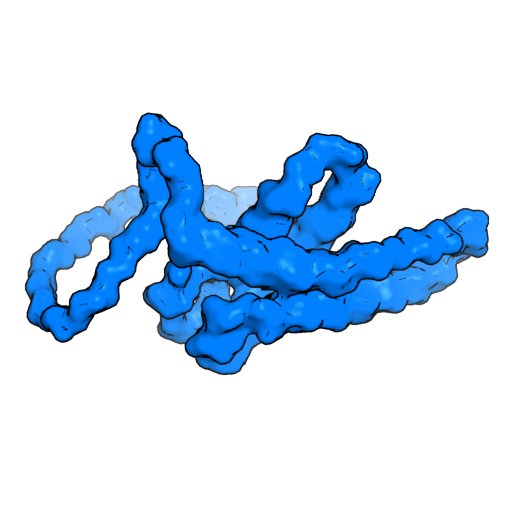1
ATOM 909 C CA . PHE A 1 114 ? -4.350 -6.536 0.350 1.00 96.81 114 PHE A CA 1
ATOM 910 C C . PHE A 1 114 ? -4.655 -6.615 -1.147 1.00 96.81 114 PHE A C 1
ATOM 912 O O . PHE A 1 114 ? -4.166 -5.789 -1.912 1.00 96.81 114 PHE A O 1
ATOM 919 N N . LYS A 1 115 ? -5.513 -7.546 -1.576 1.00 96.44 115 LYS A N 1
ATOM 920 C CA . LYS A 1 115 ? -5.842 -7.756 -2.994 1.00 96.44 115 LYS A CA 1
ATOM 921 C C . LYS A 1 115 ? -6.404 -6.498 -3.654 1.00 96.44 115 LYS A C 1
ATOM 923 O O . LYS A 1 115 ? -6.004 -6.169 -4.769 1.00 96.44 115 LYS A O 1
ATOM 928 N N . TYR A 1 116 ? -7.329 -5.806 -2.989 1.00 96.38 116 TYR A N 1
ATOM 929 C CA . TYR A 1 116 ? -7.985 -4.630 -3.564 1.00 96.38 116 TYR A CA 1
ATOM 930 C C . TYR A 1 116 ? -7.206 -3.328 -3.345 1.00 96.38 116 TYR A C 1
ATOM 932 O O . TYR A 1 116 ? -7.388 -2.397 -4.124 1.00 96.38 116 TYR A O 1
ATOM 940 N N . GLY A 1 117 ? -6.345 -3.250 -2.326 1.00 95.62 117 GLY A N 1
ATOM 941 C CA . GLY A 1 117 ? -5.497 -2.083 -2.062 1.00 95.62 117 GLY A CA 1
ATOM 942 C C . GLY A 1 117 ? -4.129 -2.124 -2.750 1.00 95.62 117 GLY A C 1
ATOM 943 O O . GLY A 1 117 ? -3.518 -1.073 -2.938 1.00 95.62 117 GLY A O 1
ATOM 944 N N . TYR A 1 118 ? -3.641 -3.303 -3.156 1.00 95.31 118 TYR A N 1
ATOM 945 C CA . TYR A 1 118 ? -2.279 -3.490 -3.672 1.00 95.31 118 TYR A CA 1
ATOM 946 C C . TYR A 1 118 ? -1.944 -2.552 -4.837 1.00 95.31 118 TYR A C 1
ATOM 948 O O . TYR A 1 118 ? -0.908 -1.895 -4.804 1.00 95.31 118 TYR A O 1
ATOM 956 N N . ASN A 1 119 ? -2.822 -2.427 -5.837 1.00 92.88 119 ASN A N 1
ATOM 957 C CA . ASN A 1 119 ? -2.552 -1.553 -6.984 1.00 92.88 119 ASN A CA 1
ATOM 958 C C . ASN A 1 119 ? -2.372 -0.086 -6.573 1.00 92.88 119 ASN A C 1
ATOM 960 O O . ASN A 1 119 ? -1.451 0.576 -7.041 1.00 92.88 119 ASN A O 1
ATOM 964 N N . GLU A 1 120 ? -3.213 0.421 -5.674 1.00 94.75 120 GLU A N 1
ATOM 965 C CA . GLU A 1 120 ? -3.122 1.804 -5.198 1.00 94.75 120 GLU A CA 1
ATOM 966 C C . GLU A 1 120 ? -1.858 2.030 -4.355 1.00 94.75 120 GLU A C 1
ATOM 968 O O . GLU A 1 120 ? -1.163 3.037 -4.517 1.00 94.75 120 GLU A O 1
ATOM 973 N N . LEU A 1 121 ? -1.507 1.060 -3.504 1.00 92.31 121 LEU A N 1
ATOM 974 C CA . LEU A 1 121 ? -0.265 1.083 -2.729 1.00 92.31 121 LEU A CA 1
ATOM 975 C C . LEU A 1 121 ? 0.972 1.076 -3.636 1.00 92.31 121 LEU A C 1
ATOM 977 O O . LEU A 1 121 ? 1.933 1.808 -3.380 1.00 92.31 121 LEU A O 1
ATOM 981 N N . THR A 1 122 ? 0.937 0.282 -4.705 1.00 90.19 122 THR A N 1
ATOM 982 C CA . THR A 1 122 ? 1.983 0.204 -5.728 1.00 90.19 122 THR A CA 1
ATOM 983 C C . THR A 1 122 ? 2.114 1.521 -6.492 1.00 90.19 122 THR A C 1
ATOM 985 O O . THR A 1 122 ? 3.232 2.003 -6.679 1.00 90.19 122 THR A O 1
ATOM 988 N N . CYS A 1 123 ? 1.004 2.178 -6.840 1.00 89.75 123 CYS A N 1
ATOM 989 C CA . CYS A 1 123 ? 1.032 3.516 -7.437 1.00 89.75 123 CYS A CA 1
ATOM 990 C C . CYS A 1 123 ? 1.751 4.528 -6.532 1.00 89.75 123 CYS A C 1
ATOM 992 O O . CYS A 1 123 ? 2.674 5.204 -6.985 1.00 89.75 123 CYS A O 1
ATOM 994 N N . ILE A 1 124 ? 1.412 4.591 -5.237 1.00 87.81 124 ILE A N 1
ATOM 995 C CA . ILE A 1 124 ? 2.104 5.478 -4.280 1.00 87.81 124 ILE A CA 1
ATOM 996 C C . ILE A 1 124 ? 3.587 5.134 -4.172 1.00 87.81 124 ILE A C 1
ATOM 998 O O . ILE A 1 124 ? 4.437 6.027 -4.107 1.00 87.81 124 ILE A O 1
ATOM 1002 N N . TYR A 1 125 ? 3.905 3.839 -4.130 1.00 83.75 125 TYR A N 1
ATOM 1003 C CA . TYR A 1 125 ? 5.280 3.368 -4.052 1.00 83.75 125 TYR A CA 1
ATOM 1004 C C . TYR A 1 125 ? 6.121 3.885 -5.228 1.00 83.75 125 TYR A C 1
ATOM 1006 O O . TYR A 1 125 ? 7.223 4.383 -5.000 1.00 83.75 125 TYR A O 1
ATOM 1014 N N . TYR A 1 126 ? 5.583 3.866 -6.450 1.00 82.12 126 TYR A N 1
ATOM 1015 C CA . TYR A 1 126 ? 6.267 4.422 -7.618 1.00 82.12 126 TYR A CA 1
ATOM 1016 C C . TYR A 1 126 ? 6.288 5.957 -7.643 1.00 82.12 126 TYR A C 1
ATOM 1018 O O . TYR A 1 126 ? 7.301 6.542 -8.029 1.00 82.12 126 TYR A O 1
ATOM 1026 N N . CYS A 1 127 ? 5.237 6.629 -7.162 1.00 81.06 127 CYS A N 1
ATOM 1027 C CA . CYS A 1 127 ? 5.205 8.094 -7.071 1.00 81.06 127 CYS A CA 1
ATOM 1028 C C . CYS A 1 127 ? 6.314 8.665 -6.173 1.00 81.06 127 CYS A C 1
ATOM 1030 O O . CYS A 1 127 ? 6.820 9.753 -6.452 1.00 81.06 127 CYS A O 1
ATOM 1032 N N . LYS A 1 128 ? 6.765 7.924 -5.148 1.00 74.00 128 LYS A N 1
ATOM 1033 C CA . LYS A 1 128 ? 7.883 8.337 -4.276 1.00 74.00 128 LYS A CA 1
ATOM 1034 C C . LYS A 1 128 ? 9.169 8.650 -5.055 1.00 74.00 128 LYS A C 1
ATOM 1036 O O . LYS A 1 128 ? 9.946 9.491 -4.622 1.00 74.00 128 LYS A O 1
ATOM 1041 N N . TYR A 1 129 ? 9.400 8.009 -6.201 1.00 70.56 129 TYR A N 1
ATOM 1042 C CA . TYR A 1 129 ? 10.588 8.275 -7.023 1.00 70.56 129 TYR A CA 1
ATOM 1043 C C . TYR A 1 129 ? 10.528 9.616 -7.761 1.00 70.56 129 TYR A C 1
ATOM 1045 O O . TYR A 1 129 ? 11.569 10.163 -8.123 1.00 70.56 129 TYR A O 1
ATOM 1053 N N . TYR A 1 130 ? 9.325 10.152 -7.964 1.00 69.69 130 TYR A N 1
ATOM 1054 C CA . TYR A 1 130 ? 9.112 11.431 -8.636 1.00 69.69 130 TYR A CA 1
ATOM 1055 C C . TYR A 1 130 ? 9.083 12.604 -7.654 1.00 69.69 130 TYR A C 1
ATOM 1057 O O . TYR A 1 130 ? 9.473 13.714 -8.015 1.00 69.69 130 TYR A O 1
ATOM 1065 N N . ILE A 1 131 ? 8.680 12.366 -6.405 1.00 66.38 131 ILE A N 1
ATOM 1066 C CA . ILE A 1 131 ? 8.612 13.403 -5.376 1.00 66.38 131 ILE A CA 1
ATOM 1067 C C . ILE A 1 131 ? 9.929 13.409 -4.592 1.00 66.38 131 ILE A C 1
ATOM 1069 O O . ILE A 1 131 ? 10.114 12.658 -3.639 1.00 66.38 131 ILE A O 1
ATOM 1073 N N . ARG A 1 132 ? 10.873 14.258 -5.018 1.00 58.16 132 ARG A N 1
ATOM 1074 C CA . ARG A 1 132 ? 12.200 14.396 -4.385 1.00 58.16 132 ARG A CA 1
ATOM 1075 C C . ARG A 1 132 ? 12.164 14.953 -2.953 1.00 58.16 132 ARG A C 1
ATOM 1077 O O . ARG A 1 132 ? 13.153 14.793 -2.248 1.00 58.16 132 ARG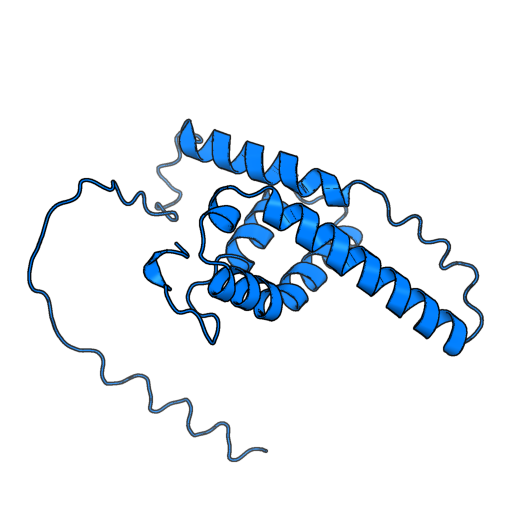 A O 1
ATOM 1084 N N . GLU A 1 133 ? 11.059 15.572 -2.530 1.00 55.25 133 GLU A N 1
ATOM 1085 C CA . GLU A 1 133 ? 10.993 16.391 -1.305 1.00 55.25 133 GLU A CA 1
ATOM 1086 C C . GLU A 1 133 ? 9.699 16.221 -0.486 1.00 55.25 133 GLU A C 1
ATOM 1088 O O . GLU A 1 133 ? 9.233 17.164 0.142 1.00 55.25 133 GLU A O 1
ATOM 1093 N N . SER A 1 134 ? 9.063 15.048 -0.469 1.00 51.78 134 SER A N 1
ATOM 1094 C CA . SER A 1 134 ? 7.903 14.864 0.420 1.00 51.78 134 SER A CA 1
ATOM 1095 C C . SER A 1 134 ? 8.331 14.430 1.816 1.00 51.78 134 SER A C 1
ATOM 1097 O O . SER A 1 134 ? 9.001 13.402 1.962 1.00 51.78 134 SER A O 1
ATOM 1099 N N . ASP A 1 135 ? 7.867 15.188 2.809 1.00 53.03 135 ASP A N 1
ATOM 1100 C CA . ASP A 1 135 ? 7.936 14.910 4.241 1.00 53.03 135 ASP A CA 1
ATOM 1101 C C . ASP A 1 135 ? 7.768 13.425 4.584 1.00 53.03 135 ASP A C 1
ATOM 1103 O O . ASP A 1 135 ? 6.914 12.703 4.055 1.00 53.03 135 ASP A O 1
ATOM 1107 N N . CYS A 1 136 ? 8.617 12.968 5.504 1.00 64.88 136 CYS A N 1
ATOM 1108 C CA . CYS A 1 136 ? 8.932 11.561 5.732 1.00 64.88 136 CYS A CA 1
ATOM 1109 C C . CYS A 1 136 ? 7.743 10.682 6.166 1.00 64.88 136 CYS A C 1
ATOM 1111 O O . CYS A 1 136 ? 7.801 9.468 5.964 1.00 64.88 136 CYS A O 1
ATOM 1113 N N . PHE A 1 137 ? 6.666 11.268 6.702 1.00 75.12 137 PHE A N 1
ATOM 1114 C CA . PHE A 1 137 ? 5.538 10.540 7.297 1.00 75.12 137 PHE A CA 1
ATOM 1115 C C . PHE A 1 137 ? 4.255 10.521 6.449 1.00 75.12 137 PHE A C 1
ATOM 1117 O O . PHE A 1 137 ? 3.427 9.626 6.634 1.00 75.12 137 PHE A O 1
ATOM 1124 N N . LEU A 1 138 ? 4.086 11.435 5.482 1.00 81.94 138 LEU A N 1
ATOM 1125 C CA . LEU A 1 138 ? 2.839 11.529 4.706 1.00 81.94 138 LEU A CA 1
ATOM 1126 C C . LEU A 1 138 ? 2.622 10.298 3.815 1.00 81.94 138 LEU A C 1
ATOM 1128 O O . LEU A 1 138 ? 1.515 9.775 3.720 1.00 81.94 138 LEU A O 1
ATOM 1132 N N . VAL A 1 139 ? 3.690 9.804 3.185 1.00 85.62 139 VAL A N 1
ATOM 1133 C CA . VAL A 1 139 ? 3.621 8.624 2.310 1.00 85.62 139 VAL A CA 1
ATOM 1134 C C . VAL A 1 139 ? 3.243 7.355 3.093 1.00 85.62 139 VAL A C 1
ATOM 1136 O O . VAL A 1 139 ? 2.324 6.657 2.661 1.00 85.62 139 VAL A O 1
ATOM 1139 N N . PRO A 1 140 ? 3.887 7.030 4.233 1.00 87.38 140 PRO A N 1
ATOM 1140 C CA . PRO A 1 140 ? 3.436 5.951 5.115 1.00 87.38 140 PRO A CA 1
ATOM 1141 C C . PRO A 1 140 ? 1.981 6.088 5.573 1.00 87.38 140 PRO A C 1
ATOM 1143 O O . PRO A 1 140 ? 1.241 5.105 5.543 1.00 87.38 140 PRO A O 1
ATOM 1146 N N . LEU A 1 141 ? 1.554 7.299 5.944 1.00 90.62 141 LEU A N 1
ATOM 1147 C CA . LEU A 1 141 ? 0.186 7.552 6.393 1.00 90.62 141 LEU A CA 1
ATOM 1148 C C . LEU A 1 141 ? -0.836 7.311 5.275 1.00 90.62 141 LEU A C 1
ATOM 1150 O O . LEU A 1 141 ? -1.828 6.614 5.478 1.00 90.62 141 LEU A O 1
ATOM 1154 N N . LEU A 1 142 ? -0.569 7.816 4.069 1.00 91.06 142 LEU A N 1
ATOM 1155 C CA . LEU A 1 142 ? -1.445 7.614 2.917 1.00 91.06 142 LEU A CA 1
ATOM 1156 C C . LEU A 1 142 ? -1.569 6.129 2.549 1.00 91.06 142 LEU A C 1
ATOM 1158 O O . LEU A 1 142 ? -2.660 5.659 2.230 1.00 91.06 142 LEU A O 1
ATOM 1162 N N . LYS A 1 143 ? -0.474 5.363 2.654 1.00 92.06 143 LYS A N 1
ATOM 1163 C CA . LYS A 1 143 ? -0.516 3.902 2.486 1.00 92.06 143 LYS A CA 1
ATOM 1164 C C . LYS A 1 143 ? -1.432 3.239 3.512 1.00 92.06 143 LYS A C 1
ATOM 1166 O O . LYS A 1 143 ? -2.208 2.366 3.137 1.00 92.06 143 LYS A O 1
ATOM 1171 N N . ALA A 1 144 ? -1.367 3.653 4.778 1.00 93.50 144 ALA A N 1
ATOM 1172 C CA . ALA A 1 144 ? -2.246 3.123 5.816 1.00 93.50 144 ALA A CA 1
ATOM 1173 C C . ALA A 1 144 ? -3.723 3.401 5.496 1.00 93.50 144 ALA A C 1
ATOM 1175 O O . ALA A 1 144 ? -4.528 2.477 5.510 1.00 93.50 144 ALA A O 1
ATOM 1176 N N . ILE A 1 145 ? -4.060 4.636 5.111 1.00 94.19 145 ILE A N 1
ATOM 1177 C CA . ILE A 1 145 ? -5.434 5.032 4.752 1.00 94.19 145 ILE A CA 1
ATOM 1178 C C . ILE A 1 145 ? -5.981 4.182 3.596 1.00 94.19 145 ILE A C 1
ATOM 1180 O O . ILE A 1 145 ? -7.120 3.724 3.634 1.00 94.19 145 ILE A O 1
ATOM 1184 N N . ILE A 1 146 ? -5.167 3.943 2.565 1.00 94.50 146 ILE A N 1
ATOM 1185 C CA . ILE A 1 146 ? -5.571 3.118 1.418 1.00 94.50 146 ILE A CA 1
ATOM 1186 C C . ILE A 1 146 ? -5.755 1.655 1.814 1.00 94.50 146 ILE A C 1
ATOM 1188 O O . ILE A 1 146 ? -6.693 1.001 1.344 1.00 94.50 146 ILE A O 1
ATOM 1192 N N . LEU A 1 147 ? -4.860 1.137 2.656 1.00 95.38 147 LEU A N 1
ATOM 1193 C CA . LEU A 1 147 ? -4.909 -0.243 3.118 1.00 95.38 147 LEU A CA 1
ATOM 1194 C C . LEU A 1 147 ? -6.150 -0.496 3.981 1.00 95.38 147 LEU A C 1
ATOM 1196 O O . LEU A 1 147 ? -6.880 -1.443 3.707 1.00 95.38 147 LEU A O 1
ATOM 1200 N N . PHE A 1 148 ? -6.418 0.361 4.968 1.00 95.62 148 PHE A N 1
ATOM 1201 C CA . PHE A 1 148 ? -7.538 0.243 5.908 1.00 95.62 148 PHE A CA 1
ATOM 1202 C C . PHE A 1 148 ? -8.811 0.929 5.383 1.00 95.62 148 PHE A C 1
ATOM 1204 O O . PHE A 1 148 ? -9.439 1.732 6.064 1.00 95.62 148 PHE A O 1
ATOM 1211 N N . ASN A 1 149 ? -9.208 0.621 4.146 1.00 95.62 149 ASN A N 1
ATOM 1212 C CA . ASN A 1 149 ? -10.454 1.135 3.578 1.00 95.62 149 ASN A CA 1
ATOM 1213 C C . ASN A 1 149 ? -11.622 0.167 3.873 1.00 95.62 149 ASN A C 1
ATOM 1215 O O . ASN A 1 149 ? -11.680 -0.909 3.273 1.00 95.62 149 ASN A O 1
ATOM 1219 N N . PRO A 1 150 ? -12.611 0.526 4.712 1.00 95.75 150 PRO A N 1
ATOM 1220 C CA . PRO A 1 150 ? -13.719 -0.368 5.065 1.00 95.75 150 PRO A CA 1
ATOM 1221 C C . PRO A 1 150 ? -14.703 -0.626 3.909 1.00 95.75 150 PRO A C 1
ATOM 1223 O O . PRO A 1 150 ? -15.605 -1.457 4.026 1.00 95.75 150 PRO A O 1
ATOM 1226 N N . ASN A 1 151 ? -14.547 0.070 2.778 1.00 96.06 151 ASN A N 1
ATOM 1227 C CA . ASN A 1 151 ? -15.391 -0.086 1.595 1.00 96.06 151 ASN A CA 1
ATOM 1228 C C . ASN A 1 151 ? -14.842 -1.105 0.584 1.00 96.06 151 ASN A C 1
ATOM 1230 O O . ASN A 1 151 ? -15.363 -1.182 -0.531 1.00 96.06 151 ASN A O 1
ATOM 1234 N N . ARG A 1 152 ? -13.802 -1.890 0.923 1.00 94.44 152 ARG A N 1
ATOM 1235 C CA . ARG A 1 152 ? -13.331 -2.942 0.009 1.00 94.44 152 ARG A CA 1
ATOM 1236 C C . ARG A 1 152 ? -14.409 -4.014 -0.211 1.00 94.44 152 ARG A C 1
ATOM 1238 O O . ARG A 1 152 ? -15.154 -4.349 0.717 1.00 94.44 152 ARG A O 1
ATOM 1245 N N . PRO A 1 153 ? -14.489 -4.583 -1.427 1.00 96.31 153 PRO A N 1
ATOM 1246 C CA . PRO A 1 153 ? -15.325 -5.748 -1.676 1.00 96.31 153 PRO A CA 1
ATOM 1247 C C . PRO A 1 153 ? -14.919 -6.926 -0.781 1.00 96.31 153 PRO A C 1
ATOM 1249 O O . PRO A 1 153 ? -13.744 -7.086 -0.457 1.00 96.31 153 PRO A O 1
ATOM 1252 N N . ASN A 1 154 ? -15.885 -7.782 -0.446 1.00 95.75 154 ASN A N 1
ATOM 1253 C CA . ASN A 1 154 ? -15.686 -9.041 0.286 1.00 95.75 154 ASN A CA 1
ATOM 1254 C C . ASN A 1 154 ? -15.134 -8.911 1.718 1.00 95.75 154 ASN A C 1
ATOM 1256 O O . ASN A 1 154 ? -14.622 -9.890 2.247 1.00 95.75 154 ASN A O 1
ATOM 1260 N N . LEU A 1 155 ? -15.256 -7.740 2.350 1.00 95.31 155 LEU A N 1
ATOM 1261 C CA . LEU A 1 155 ? -14.988 -7.605 3.781 1.00 95.31 155 LEU A CA 1
ATOM 1262 C C . LEU A 1 155 ? -16.154 -8.146 4.605 1.00 95.31 155 LEU A C 1
ATOM 1264 O O . LEU A 1 155 ? -17.277 -7.642 4.506 1.00 95.31 155 LEU A O 1
ATOM 1268 N N . SER A 1 156 ? -15.852 -9.118 5.455 1.00 96.12 156 SER A N 1
ATOM 1269 C CA . SER A 1 156 ? -16.766 -9.699 6.434 1.00 96.12 156 SER A CA 1
ATOM 1270 C C . SER A 1 156 ? -16.943 -8.768 7.635 1.00 96.12 156 SER A C 1
ATOM 1272 O O . SER A 1 156 ? -18.067 -8.553 8.084 1.00 96.12 156 SER A O 1
ATOM 1274 N N . HIS A 1 157 ? -15.863 -8.132 8.111 1.00 95.19 157 HIS A N 1
ATOM 1275 C CA . HIS A 1 157 ? -15.877 -7.318 9.333 1.00 95.19 157 HIS A CA 1
ATOM 1276 C C . HIS A 1 157 ? -15.500 -5.856 9.074 1.00 95.19 157 HIS A C 1
ATOM 1278 O O . HIS A 1 157 ? -14.524 -5.337 9.612 1.00 95.19 157 HIS A O 1
ATOM 1284 N N . LYS A 1 158 ? -16.310 -5.141 8.284 1.00 93.50 158 LYS A N 1
ATOM 1285 C CA . LYS A 1 158 ? -16.054 -3.730 7.919 1.00 93.50 158 LYS A CA 1
ATOM 1286 C C . LYS A 1 158 ? -15.823 -2.795 9.113 1.00 93.50 158 LYS A C 1
ATOM 1288 O O . LYS A 1 158 ? -15.083 -1.825 8.991 1.00 93.50 158 LYS A O 1
ATOM 1293 N N . LEU A 1 159 ? -16.450 -3.068 10.260 1.00 91.06 159 LEU A N 1
ATOM 1294 C CA . LEU A 1 159 ? -16.298 -2.256 11.474 1.00 91.06 159 LEU A CA 1
ATOM 1295 C C . LEU A 1 159 ? -14.913 -2.384 12.121 1.00 91.06 159 LEU A C 1
ATOM 1297 O O . LEU A 1 159 ? -14.490 -1.450 12.793 1.00 91.06 159 LEU A O 1
ATOM 1301 N N . ASN A 1 160 ? -14.208 -3.489 11.870 1.00 88.06 160 ASN A N 1
ATOM 1302 C CA . ASN A 1 160 ? -12.874 -3.752 12.409 1.00 88.06 160 ASN A CA 1
ATOM 1303 C C . ASN A 1 160 ? -11.761 -3.125 11.552 1.00 88.06 160 ASN A C 1
ATOM 1305 O O . ASN A 1 160 ? -10.595 -3.187 11.921 1.00 88.06 160 ASN A O 1
ATOM 1309 N N . VAL A 1 161 ? -12.115 -2.532 10.406 1.00 84.50 161 VAL A N 1
ATOM 1310 C CA . VAL A 1 161 ? -11.198 -1.889 9.446 1.00 84.50 161 VAL A CA 1
ATOM 1311 C C . VAL A 1 161 ? -11.195 -0.363 9.646 1.00 84.50 161 VAL A C 1
ATOM 1313 O O . VAL A 1 161 ? -11.058 0.395 8.693 1.00 84.50 161 VAL A O 1
ATOM 1316 N N . LYS A 1 162 ? -11.422 0.108 10.876 1.00 70.88 162 LYS A N 1
ATOM 1317 C CA . LYS A 1 162 ? -11.398 1.535 11.216 1.00 70.88 162 LYS A CA 1
ATOM 1318 C C . LYS A 1 162 ? -10.063 1.918 11.822 1.00 70.88 162 LYS A C 1
ATOM 1320 O O . LYS A 1 162 ? -9.655 1.273 12.810 1.00 70.88 162 LYS A O 1
#

Foldseek 3Di:
DVVVVVVPPPPPPDDDDDDDDDDDDPPPPDPPDDDPPPPPDDDPVRVVQLVLLLVLCCLLVPDPPPPVVPDDDPVSVVVVVVVVVVSLLVSVVSSQCSRPLLVPADPQQSCQLCVVLVVVLVVLSVVVVVPPDDDSRPSSVVSLCSSLDLPGPPDPCSVSSD